Protein AF-K7EJ37-F1 (afdb_monomer_lite)

InterPro domains:
  IPR012588 Exosome-associated factor Rrp6, N-terminal [PF08066] (44-124)

Structure (mmCIF, N/CA/C/O backbone):
data_AF-K7EJ37-F1
#
_entry.id   AF-K7EJ37-F1
#
loop_
_atom_site.group_PDB
_atom_site.id
_atom_site.type_symbol
_atom_site.label_atom_id
_atom_site.label_alt_id
_atom_site.label_comp_id
_atom_site.label_asym_id
_atom_site.label_entity_id
_atom_site.label_seq_id
_atom_site.pdbx_PDB_ins_code
_atom_site.Cartn_x
_atom_site.Cartn_y
_atom_site.Cartn_z
_atom_site.occupancy
_atom_site.B_iso_or_equiv
_atom_site.auth_seq_id
_atom_site.auth_comp_id
_atom_site.auth_asym_id
_atom_site.auth_atom_id
_atom_site.pdbx_PDB_model_num
ATOM 1 N N . MET A 1 1 ? 1.033 68.464 -33.201 1.00 43.38 1 MET A N 1
ATOM 2 C CA . MET A 1 1 ? 1.381 67.189 -33.861 1.00 43.38 1 MET A CA 1
ATOM 3 C C . MET A 1 1 ? 2.322 66.406 -32.961 1.00 43.38 1 MET A C 1
ATOM 5 O O . MET A 1 1 ? 3.454 66.831 -32.800 1.00 43.38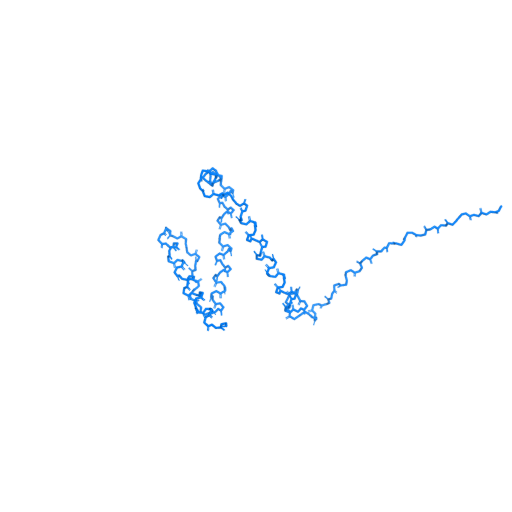 1 MET A O 1
ATOM 9 N N . ALA A 1 2 ? 1.818 65.327 -32.361 1.00 47.19 2 ALA A N 1
ATOM 10 C CA . ALA A 1 2 ? 2.539 64.138 -31.890 1.00 47.19 2 ALA A CA 1
ATOM 11 C C . ALA A 1 2 ? 1.471 63.155 -31.365 1.00 47.19 2 ALA A C 1
ATOM 13 O O . ALA A 1 2 ? 0.778 63.513 -30.412 1.00 47.19 2 ALA A O 1
ATOM 14 N N . PRO A 1 3 ? 1.252 61.977 -31.975 1.00 55.69 3 PRO A N 1
ATOM 15 C CA . PRO A 1 3 ? 0.433 60.942 -31.357 1.00 55.69 3 PRO A CA 1
ATOM 16 C C . PRO A 1 3 ? 1.293 60.012 -30.471 1.00 55.69 3 PRO A C 1
ATOM 18 O O . PRO A 1 3 ? 2.466 59.785 -30.779 1.00 55.69 3 PRO A O 1
ATOM 21 N N . PRO A 1 4 ? 0.739 59.483 -29.364 1.00 45.38 4 PRO A N 1
ATOM 22 C CA . PRO A 1 4 ? 1.455 58.626 -28.425 1.00 45.38 4 PRO A CA 1
ATOM 23 C C . PRO A 1 4 ? 1.523 57.160 -28.888 1.00 45.38 4 PRO A C 1
ATOM 25 O O . PRO A 1 4 ? 0.636 56.648 -29.564 1.00 45.38 4 PRO A O 1
ATOM 28 N N . SER A 1 5 ? 2.606 56.499 -28.478 1.00 47.47 5 SER A N 1
ATOM 29 C CA . SER A 1 5 ? 2.955 55.096 -28.724 1.00 47.47 5 SER A CA 1
ATOM 30 C C . SER A 1 5 ? 1.924 54.113 -28.147 1.00 47.47 5 SER A C 1
ATOM 32 O O . SER A 1 5 ? 1.683 54.093 -26.940 1.00 47.47 5 SER A O 1
ATOM 34 N N . THR A 1 6 ? 1.358 53.254 -28.998 1.00 42.81 6 THR A N 1
ATOM 35 C CA . THR A 1 6 ? 0.583 52.078 -28.581 1.00 42.81 6 THR A CA 1
ATOM 36 C C . THR A 1 6 ? 1.550 50.925 -28.308 1.00 42.81 6 THR A C 1
ATOM 38 O O . THR A 1 6 ? 2.148 50.372 -29.227 1.00 42.81 6 THR A O 1
ATOM 41 N N . ARG A 1 7 ? 1.739 50.580 -27.030 1.00 45.00 7 ARG A N 1
ATOM 42 C CA . ARG A 1 7 ? 2.424 49.350 -26.607 1.00 45.00 7 ARG A CA 1
ATOM 43 C C . ARG A 1 7 ? 1.462 48.173 -26.765 1.00 45.00 7 ARG A C 1
ATOM 45 O O . ARG A 1 7 ? 0.446 48.129 -26.078 1.00 45.00 7 ARG A O 1
ATOM 52 N N . GLU A 1 8 ? 1.793 47.219 -27.627 1.00 39.12 8 GLU A N 1
ATOM 53 C CA . GLU A 1 8 ? 1.122 45.917 -27.652 1.00 39.12 8 GLU A CA 1
ATOM 54 C C . GLU A 1 8 ? 1.517 45.083 -26.417 1.00 39.12 8 GLU A C 1
ATOM 56 O O . GLU A 1 8 ? 2.701 45.033 -26.059 1.00 39.12 8 GLU A O 1
ATOM 61 N N . PRO A 1 9 ? 0.571 44.402 -25.748 1.00 39.50 9 PRO A N 1
ATOM 62 C CA . PRO A 1 9 ? 0.896 43.443 -24.708 1.00 39.50 9 PRO A CA 1
ATOM 63 C C . PRO A 1 9 ? 1.363 42.133 -25.351 1.00 39.50 9 PRO A C 1
ATOM 65 O O . PRO A 1 9 ? 0.596 41.403 -25.977 1.00 39.50 9 PRO A O 1
ATOM 68 N N . ARG A 1 10 ? 2.647 41.820 -25.160 1.00 38.06 10 ARG A N 1
ATOM 69 C CA . ARG A 1 10 ? 3.246 40.520 -25.473 1.00 38.06 10 ARG A CA 1
ATOM 70 C C . ARG A 1 10 ? 2.607 39.454 -24.579 1.00 38.06 10 ARG A C 1
ATOM 72 O O . ARG A 1 10 ? 3.063 39.220 -23.462 1.00 38.06 10 ARG A O 1
ATOM 79 N N . VAL A 1 11 ? 1.542 38.819 -25.063 1.00 39.59 11 VAL A N 1
ATOM 80 C CA . VAL A 1 11 ? 0.997 37.595 -24.469 1.00 39.59 11 VAL A CA 1
ATOM 81 C C . VAL A 1 11 ? 2.048 36.508 -24.673 1.00 39.59 11 VAL A C 1
ATOM 83 O O . VAL A 1 11 ? 2.203 35.961 -25.763 1.00 39.59 11 VAL A O 1
ATOM 86 N N . LEU A 1 12 ? 2.828 36.237 -23.628 1.00 39.91 12 LEU A N 1
ATOM 87 C CA . LEU A 1 12 ? 3.676 35.055 -23.540 1.00 39.91 12 LEU A CA 1
ATOM 88 C C . LEU A 1 12 ? 2.750 33.840 -23.434 1.00 39.91 12 LEU A C 1
ATOM 90 O O . LEU A 1 12 ? 2.402 33.390 -22.346 1.00 39.91 12 LEU A O 1
ATOM 94 N N . SER A 1 13 ? 2.307 33.348 -24.589 1.00 39.94 13 SER A N 1
ATOM 95 C CA . SER A 1 13 ? 1.708 32.028 -24.711 1.00 39.94 13 SER A CA 1
ATOM 96 C C . SER A 1 13 ? 2.827 31.015 -24.484 1.00 39.94 13 SER A C 1
ATOM 98 O O . SER A 1 13 ? 3.669 30.789 -25.352 1.00 39.94 13 SER A O 1
ATOM 100 N N . ALA A 1 14 ? 2.895 30.479 -23.267 1.00 41.44 14 ALA A N 1
ATOM 101 C CA . ALA A 1 14 ? 3.709 29.316 -22.967 1.00 41.44 14 ALA A CA 1
ATOM 102 C C . ALA A 1 14 ? 3.116 28.134 -23.743 1.00 41.44 14 ALA A C 1
ATOM 104 O O . ALA A 1 14 ? 2.160 27.494 -23.307 1.00 41.44 14 ALA A O 1
ATOM 105 N N . THR A 1 15 ? 3.656 27.879 -24.930 1.00 39.81 15 THR A N 1
ATOM 106 C CA . THR A 1 15 ? 3.385 26.673 -25.705 1.00 39.81 15 THR A CA 1
ATOM 107 C C . THR A 1 15 ? 3.934 25.478 -24.935 1.00 39.81 15 THR A C 1
ATOM 109 O O . THR A 1 15 ? 5.102 25.119 -25.080 1.00 39.81 15 THR A O 1
ATOM 112 N N . SER A 1 16 ? 3.097 24.862 -24.099 1.00 47.09 16 SER A N 1
ATOM 113 C CA . SER A 1 16 ? 3.302 23.475 -23.687 1.00 47.09 16 SER A CA 1
ATOM 114 C C . SER A 1 16 ? 3.065 22.614 -24.923 1.00 47.09 16 SER A C 1
ATOM 116 O O . SER A 1 16 ? 1.930 22.287 -25.268 1.00 47.09 16 SER A O 1
ATOM 118 N N . ALA A 1 17 ? 4.138 22.353 -25.666 1.00 44.91 17 ALA A N 1
ATOM 119 C CA . ALA A 1 17 ? 4.119 21.422 -26.776 1.00 44.91 17 ALA A CA 1
ATOM 120 C C . ALA A 1 17 ? 3.883 20.017 -26.209 1.00 44.91 17 ALA A C 1
ATOM 122 O O . ALA A 1 17 ? 4.788 19.387 -25.665 1.00 44.91 17 ALA A O 1
ATOM 123 N N . THR A 1 18 ? 2.648 19.537 -26.317 1.00 49.94 18 THR A N 1
ATOM 124 C CA . THR A 1 18 ? 2.315 18.121 -26.176 1.00 49.94 18 THR A CA 1
ATOM 125 C C . THR A 1 18 ? 3.076 17.351 -27.252 1.00 49.94 18 THR A C 1
ATOM 127 O O . THR A 1 18 ? 2.703 17.392 -28.427 1.00 49.94 18 THR A O 1
ATOM 130 N N . LYS A 1 19 ? 4.177 16.697 -26.867 1.00 54.53 19 LYS A N 1
ATOM 131 C CA . LYS A 1 19 ? 4.856 15.709 -27.710 1.00 54.53 19 LYS A CA 1
ATOM 132 C C . LYS A 1 19 ? 3.858 14.605 -28.083 1.00 54.53 19 LYS A C 1
ATOM 134 O O . LYS A 1 19 ? 3.067 14.182 -27.245 1.00 54.53 19 LYS A O 1
ATOM 139 N N . SER A 1 20 ? 3.864 14.189 -29.346 1.00 58.56 20 SER A N 1
ATOM 140 C CA . SER A 1 20 ? 2.972 13.158 -29.885 1.00 58.56 20 SER A CA 1
ATOM 141 C C . SER A 1 20 ? 3.211 11.792 -29.232 1.00 58.56 20 SER A C 1
ATOM 143 O O . SER A 1 20 ? 4.366 11.430 -29.012 1.00 58.56 20 SER A O 1
ATOM 145 N N . ASP A 1 21 ? 2.144 11.006 -29.030 1.00 57.62 21 ASP A N 1
ATOM 146 C CA . ASP A 1 21 ? 2.157 9.652 -28.432 1.00 57.62 21 ASP A CA 1
ATOM 147 C C . ASP A 1 21 ? 3.233 8.702 -28.993 1.00 57.62 21 ASP A C 1
ATOM 149 O O . ASP A 1 21 ? 3.694 7.811 -28.285 1.00 57.62 21 ASP A O 1
ATOM 153 N N . GLY A 1 22 ? 3.677 8.902 -30.239 1.00 60.97 22 GLY A N 1
ATOM 154 C CA . GLY A 1 22 ? 4.696 8.075 -30.895 1.00 60.97 22 GLY A CA 1
ATOM 155 C C . GLY A 1 22 ? 6.143 8.249 -30.402 1.00 60.97 22 GLY A C 1
ATOM 156 O O . GLY A 1 22 ? 6.996 7.473 -30.817 1.00 60.97 22 GLY A O 1
ATOM 157 N N . GLU A 1 23 ? 6.441 9.237 -29.548 1.00 63.94 23 GLU A N 1
ATOM 158 C CA . GLU A 1 23 ? 7.788 9.453 -28.969 1.00 63.94 23 GLU A CA 1
ATOM 159 C C . GLU A 1 23 ? 7.891 8.945 -27.517 1.00 63.94 23 GLU A C 1
ATOM 161 O O . GLU A 1 23 ? 8.952 9.016 -26.902 1.00 63.94 23 GLU A O 1
ATOM 166 N N . MET A 1 24 ? 6.793 8.449 -26.941 1.00 71.75 24 MET A N 1
ATOM 167 C CA . MET A 1 24 ? 6.759 8.018 -25.545 1.00 71.75 24 MET A CA 1
ATOM 168 C C . MET A 1 24 ? 7.169 6.549 -25.405 1.00 71.75 24 MET A C 1
ATOM 170 O O . MET A 1 24 ? 6.506 5.653 -25.922 1.00 71.75 24 MET A O 1
ATOM 174 N N . VAL A 1 25 ? 8.260 6.297 -24.673 1.00 78.50 25 VAL A N 1
ATOM 175 C CA . VAL A 1 25 ? 8.770 4.940 -24.384 1.00 78.50 25 VAL A CA 1
ATOM 176 C C . VAL A 1 25 ? 7.836 4.172 -23.438 1.00 78.50 25 VAL A C 1
ATOM 178 O O . VAL A 1 25 ? 7.770 2.944 -23.470 1.00 78.50 25 VAL A O 1
ATOM 181 N N . LEU A 1 26 ? 7.095 4.896 -22.600 1.00 82.12 26 LEU A N 1
ATOM 182 C CA . LEU A 1 26 ? 6.114 4.377 -21.652 1.00 82.12 26 LEU A CA 1
ATOM 183 C C . LEU A 1 26 ? 4.820 5.195 -21.798 1.00 82.12 26 LEU A C 1
ATOM 185 O O . LEU A 1 26 ? 4.902 6.396 -22.049 1.00 82.12 26 LEU A O 1
ATOM 189 N N . PRO A 1 27 ? 3.619 4.618 -21.618 1.00 86.69 27 PRO A N 1
ATOM 190 C CA . PRO A 1 27 ? 2.373 5.374 -21.751 1.00 86.69 27 PRO A CA 1
ATOM 191 C C . PRO A 1 27 ? 2.356 6.626 -20.858 1.00 86.69 27 PRO A C 1
ATOM 193 O O . PRO A 1 27 ? 2.397 6.516 -19.633 1.00 86.69 27 PRO A O 1
ATOM 196 N N . GLY A 1 28 ? 2.304 7.814 -21.467 1.00 88.25 28 GLY A N 1
ATOM 197 C CA . GLY A 1 28 ? 2.309 9.098 -20.756 1.00 88.25 28 GLY A CA 1
ATOM 198 C C . GLY A 1 28 ? 3.685 9.601 -20.294 1.00 88.25 28 GLY A C 1
ATOM 199 O O . GLY A 1 28 ? 3.742 10.655 -19.660 1.00 88.25 28 GLY A O 1
ATOM 200 N N . PHE A 1 29 ? 4.780 8.897 -20.604 1.00 91.31 29 PHE A N 1
ATOM 201 C CA . PHE A 1 29 ? 6.135 9.273 -20.196 1.00 91.31 29 PHE A CA 1
ATOM 202 C C . PHE A 1 29 ? 7.126 9.216 -21.372 1.00 91.31 29 PHE A C 1
ATOM 204 O O . PHE A 1 29 ? 7.226 8.187 -22.047 1.00 91.31 29 PHE A O 1
ATOM 211 N N . PRO A 1 30 ? 7.900 10.291 -21.614 1.00 89.69 30 PRO A N 1
ATOM 212 C CA . PRO A 1 30 ? 8.883 10.325 -22.698 1.00 89.69 30 PRO A CA 1
ATOM 213 C C . PRO A 1 30 ? 10.010 9.300 -22.517 1.00 89.69 30 PRO A C 1
ATOM 215 O O . PRO A 1 30 ? 10.489 8.743 -23.498 1.00 89.69 30 PRO A O 1
ATOM 218 N N . ASP A 1 31 ? 10.414 9.020 -21.278 1.00 90.62 31 ASP A N 1
ATOM 219 C CA . ASP A 1 31 ? 11.530 8.127 -20.956 1.00 90.62 31 ASP A CA 1
ATOM 220 C C . ASP A 1 31 ? 11.381 7.496 -19.558 1.00 90.62 31 ASP A C 1
ATOM 222 O O . ASP A 1 31 ? 10.533 7.897 -18.753 1.00 90.62 31 ASP A O 1
ATOM 226 N N . ALA A 1 32 ? 12.220 6.501 -19.257 1.00 91.62 32 ALA A N 1
ATOM 227 C CA . ALA A 1 32 ? 12.198 5.800 -17.975 1.00 91.62 32 ALA A CA 1
ATOM 228 C C . ALA A 1 32 ? 12.509 6.718 -16.777 1.00 91.62 32 ALA A C 1
ATOM 230 O O . ALA A 1 32 ? 11.875 6.573 -15.733 1.00 91.62 32 ALA A O 1
ATOM 231 N N . ASP A 1 33 ? 13.414 7.694 -16.914 1.00 93.56 33 ASP A N 1
ATOM 232 C CA . ASP A 1 33 ? 13.772 8.607 -15.818 1.00 93.56 33 ASP A CA 1
ATOM 233 C C . ASP A 1 33 ? 12.589 9.498 -15.424 1.00 93.56 33 ASP A C 1
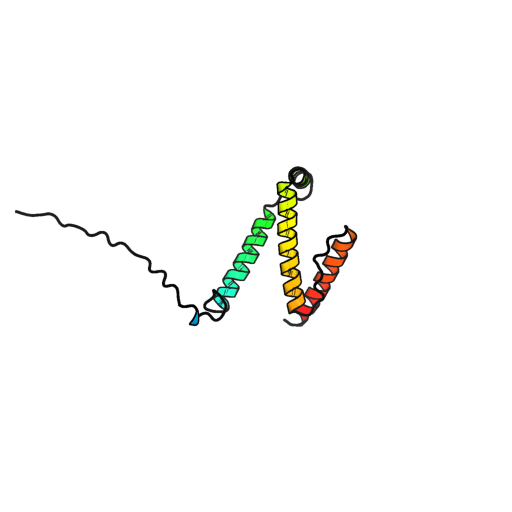ATOM 235 O O . ASP A 1 33 ? 12.354 9.758 -14.239 1.00 93.56 33 ASP A O 1
ATOM 239 N N . SER A 1 34 ? 11.823 9.964 -16.411 1.00 94.25 34 SER A N 1
ATOM 240 C CA . SER A 1 34 ? 10.612 10.755 -16.198 1.00 94.25 34 SER A CA 1
ATOM 241 C C . SER A 1 34 ? 9.538 9.955 -15.453 1.00 94.25 34 SER A C 1
ATOM 243 O O . SER A 1 34 ? 8.932 10.473 -14.510 1.00 94.25 34 SER A O 1
ATOM 245 N N . PHE A 1 35 ? 9.376 8.673 -15.795 1.00 94.00 35 PHE A N 1
ATOM 246 C CA . PHE A 1 35 ? 8.487 7.756 -15.088 1.00 94.00 35 PHE A CA 1
ATOM 247 C C . PHE A 1 35 ? 8.958 7.503 -13.654 1.00 94.00 35 PHE A C 1
ATOM 249 O O . PHE A 1 35 ? 8.162 7.630 -12.725 1.00 94.00 35 PHE A O 1
ATOM 256 N N . VAL A 1 36 ? 10.245 7.207 -13.442 1.00 94.44 36 VAL A N 1
ATOM 257 C CA . VAL A 1 36 ? 10.800 6.928 -12.106 1.00 94.44 36 VAL A CA 1
ATOM 258 C C . VAL A 1 36 ? 10.635 8.131 -11.179 1.00 94.44 36 VAL A C 1
ATOM 260 O O . VAL A 1 36 ? 10.173 7.970 -10.050 1.00 94.44 36 VAL A O 1
ATOM 263 N N . LYS A 1 37 ? 10.934 9.349 -11.652 1.00 95.69 37 LYS A N 1
ATOM 264 C CA . LYS A 1 37 ? 10.734 10.584 -10.872 1.00 95.69 37 LYS A CA 1
ATOM 265 C C . LYS A 1 37 ? 9.273 10.773 -10.475 1.00 95.69 37 LYS A C 1
ATOM 267 O O . LYS A 1 37 ? 8.989 11.096 -9.322 1.00 95.69 37 LYS A O 1
ATOM 272 N N . PHE A 1 38 ? 8.351 10.555 -11.411 1.00 95.62 38 PHE A N 1
ATOM 273 C CA . PHE A 1 38 ? 6.921 10.655 -11.144 1.00 95.62 38 PHE A CA 1
ATOM 274 C C . PHE A 1 38 ? 6.438 9.586 -10.156 1.00 95.62 38 PHE A C 1
ATOM 276 O O . PHE A 1 38 ? 5.747 9.910 -9.187 1.00 95.62 38 PHE A O 1
ATOM 283 N N . ALA A 1 39 ? 6.804 8.323 -10.376 1.00 94.19 39 ALA A N 1
ATOM 284 C CA . ALA A 1 39 ? 6.385 7.199 -9.548 1.00 94.19 39 ALA A CA 1
ATOM 285 C C . ALA A 1 39 ? 6.921 7.339 -8.118 1.00 94.19 39 ALA A C 1
ATOM 287 O O . ALA A 1 39 ? 6.144 7.268 -7.165 1.00 94.19 39 ALA A O 1
ATOM 288 N N . LEU A 1 40 ? 8.216 7.637 -7.962 1.00 95.62 40 LEU A N 1
ATOM 289 C CA . LEU A 1 40 ? 8.830 7.880 -6.658 1.00 95.62 40 LEU A CA 1
ATOM 290 C C . LEU A 1 40 ? 8.188 9.084 -5.957 1.00 95.62 40 LEU A C 1
ATOM 292 O O . LEU A 1 40 ? 7.821 8.987 -4.788 1.00 95.62 40 LEU A O 1
ATOM 296 N N . GLY A 1 41 ? 7.990 10.197 -6.672 1.00 97.44 41 GLY A N 1
ATOM 297 C CA . GLY A 1 41 ? 7.313 11.376 -6.129 1.00 97.44 41 GLY A CA 1
ATOM 298 C C . GLY A 1 41 ? 5.889 11.073 -5.655 1.00 97.44 41 GLY A C 1
ATOM 299 O O . GLY A 1 41 ? 5.479 11.539 -4.593 1.00 97.44 41 GLY A O 1
ATOM 300 N N . SER A 1 42 ? 5.159 10.238 -6.397 1.00 96.44 42 SER A N 1
ATOM 301 C CA . SER A 1 42 ? 3.804 9.807 -6.041 1.00 96.44 42 SER A CA 1
ATOM 302 C C . SER A 1 42 ? 3.790 8.944 -4.779 1.00 96.44 42 SER A C 1
ATOM 304 O O . SER A 1 42 ? 2.985 9.192 -3.884 1.00 96.44 42 SER A O 1
ATOM 306 N N . VAL A 1 43 ? 4.703 7.971 -4.668 1.00 95.25 43 VAL A N 1
ATOM 307 C CA . VAL A 1 43 ? 4.831 7.124 -3.469 1.00 95.25 43 VAL A CA 1
ATOM 308 C C . VAL A 1 43 ? 5.188 7.971 -2.249 1.00 95.25 43 VAL A C 1
ATOM 310 O O . VAL A 1 43 ? 4.526 7.863 -1.223 1.00 95.25 43 VAL A O 1
ATOM 313 N N . VAL A 1 44 ? 6.157 8.885 -2.369 1.00 97.12 44 VAL A N 1
ATOM 314 C CA . VAL A 1 44 ? 6.538 9.802 -1.281 1.00 97.12 44 VAL A CA 1
ATOM 315 C C . VAL A 1 44 ? 5.365 10.690 -0.856 1.00 97.12 44 VAL A C 1
ATOM 317 O O . VAL A 1 44 ? 5.133 10.872 0.341 1.00 97.12 44 VAL A O 1
ATOM 320 N N . ALA A 1 45 ? 4.602 11.230 -1.810 1.00 97.00 45 ALA A N 1
ATOM 321 C CA . ALA A 1 45 ? 3.433 12.052 -1.514 1.00 97.00 45 ALA A CA 1
ATOM 322 C C . ALA A 1 45 ? 2.350 11.264 -0.760 1.00 97.00 45 ALA A C 1
ATOM 324 O O . ALA A 1 45 ? 1.809 11.768 0.225 1.00 97.00 45 ALA A O 1
ATOM 325 N N . VAL A 1 46 ? 2.073 10.022 -1.176 1.00 95.06 46 VAL A N 1
ATOM 326 C CA . VAL A 1 46 ? 1.124 9.131 -0.491 1.00 95.06 46 VAL A CA 1
ATOM 327 C C . VAL A 1 46 ? 1.608 8.791 0.918 1.00 95.06 46 VAL A C 1
ATOM 329 O O . VAL A 1 46 ? 0.831 8.932 1.858 1.00 95.06 46 VAL A O 1
ATOM 332 N N . THR A 1 47 ? 2.884 8.441 1.095 1.00 95.19 47 THR A N 1
ATOM 333 C CA . THR A 1 47 ? 3.477 8.161 2.416 1.00 95.19 47 THR A CA 1
ATOM 334 C C . THR A 1 47 ? 3.403 9.373 3.346 1.00 95.19 47 THR A C 1
ATOM 336 O O . THR A 1 47 ? 3.121 9.250 4.538 1.00 95.19 47 THR A O 1
ATOM 339 N N . LYS A 1 48 ? 3.615 10.581 2.813 1.00 96.69 48 LYS A N 1
ATOM 340 C CA . LYS A 1 48 ? 3.456 11.811 3.594 1.00 96.69 48 LYS A CA 1
ATOM 341 C C . LYS A 1 48 ? 1.996 12.036 3.989 1.00 96.69 48 LYS A C 1
ATOM 343 O O . LYS A 1 48 ? 1.726 12.387 5.133 1.00 96.69 48 LYS A O 1
ATOM 348 N N . ALA A 1 49 ? 1.062 11.830 3.061 1.00 95.06 49 ALA A N 1
ATOM 349 C CA . ALA A 1 49 ? -0.365 11.986 3.322 1.00 95.06 49 ALA A CA 1
ATOM 350 C C . ALA A 1 49 ? -0.888 10.957 4.338 1.00 95.06 49 ALA A C 1
ATOM 352 O O . ALA A 1 49 ? -1.711 11.313 5.177 1.00 95.06 49 ALA A O 1
ATOM 353 N N . SER A 1 50 ? -0.380 9.717 4.328 1.00 92.44 50 SER A N 1
ATOM 354 C CA . SER A 1 50 ? -0.772 8.698 5.312 1.00 92.44 50 SER A CA 1
ATOM 355 C C . SER A 1 50 ? -0.368 9.063 6.739 1.00 92.44 50 SER A C 1
ATOM 357 O O . SER A 1 50 ? -1.074 8.702 7.672 1.00 92.44 50 SER A O 1
ATOM 359 N N . GLY A 1 51 ? 0.715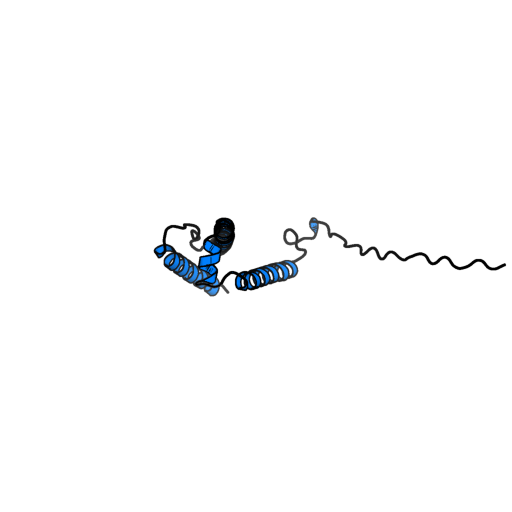 9.829 6.920 1.00 92.00 51 GLY A N 1
ATOM 360 C CA . GLY A 1 51 ? 1.102 10.364 8.230 1.00 92.00 51 GLY A CA 1
ATOM 361 C C . GLY A 1 51 ? 0.135 11.416 8.792 1.00 92.00 51 GLY A C 1
ATOM 362 O O . GLY A 1 51 ? 0.191 11.709 9.981 1.00 92.00 51 GLY A O 1
ATOM 363 N N . GLY A 1 52 ? -0.746 11.977 7.957 1.00 92.00 52 GLY A N 1
ATOM 364 C CA . GLY A 1 52 ? -1.801 12.908 8.368 1.00 92.00 52 GLY A CA 1
ATOM 365 C C . GLY A 1 52 ? -3.138 12.242 8.705 1.00 92.00 52 GLY A C 1
ATOM 366 O O . GLY A 1 52 ? -4.109 12.952 8.953 1.00 92.00 52 GLY A O 1
ATOM 367 N N . LEU A 1 53 ? -3.221 10.907 8.665 1.00 92.94 53 LEU A N 1
ATOM 368 C CA . LEU A 1 53 ? -4.411 10.181 9.108 1.00 92.94 53 LEU A CA 1
ATOM 369 C C . LEU A 1 53 ? -4.509 10.180 10.645 1.00 92.94 53 LEU A C 1
ATOM 371 O O . LEU A 1 53 ? -3.472 10.266 11.309 1.00 92.94 53 LEU A O 1
ATOM 375 N N . PRO A 1 54 ? -5.730 10.044 11.203 1.00 94.38 54 PRO A N 1
ATOM 376 C CA . PRO A 1 54 ? -5.937 9.882 12.639 1.00 94.38 54 PRO A CA 1
ATOM 377 C C . PRO A 1 54 ? -5.026 8.807 13.227 1.00 94.38 54 PRO A C 1
ATOM 379 O O . PRO A 1 54 ? -4.984 7.680 12.720 1.00 94.38 54 PRO A O 1
ATOM 382 N N . GLN A 1 55 ? -4.297 9.163 14.283 1.00 92.06 55 GLN A N 1
ATOM 383 C CA . GLN A 1 55 ? -3.365 8.244 14.927 1.00 92.06 55 GLN A CA 1
ATOM 384 C C . GLN A 1 55 ? -4.122 7.187 15.730 1.00 92.06 55 GLN A C 1
ATOM 386 O O . GLN A 1 55 ? -5.224 7.425 16.226 1.00 92.06 55 GLN A O 1
ATOM 391 N N . PHE A 1 56 ? -3.515 6.008 15.868 1.00 88.75 56 PHE A N 1
ATOM 392 C CA . PHE A 1 56 ? -4.092 4.916 16.646 1.00 88.75 56 PHE A CA 1
ATOM 393 C C . PHE A 1 56 ? -4.403 5.359 18.088 1.00 88.75 56 PHE A C 1
ATOM 395 O O . PHE A 1 56 ? -3.604 6.055 18.714 1.00 88.75 56 PHE A O 1
ATOM 402 N N . GLY A 1 57 ? -5.550 4.925 18.615 1.00 91.44 57 GLY A N 1
ATOM 403 C CA . GLY A 1 57 ? -6.071 5.319 19.926 1.00 91.44 57 GLY A CA 1
ATOM 404 C C . GLY A 1 57 ? -7.358 6.132 19.806 1.00 91.44 57 GLY A C 1
ATOM 405 O O . GLY A 1 57 ? -8.109 5.973 18.842 1.00 91.44 57 GLY A O 1
ATOM 406 N N . ASP A 1 58 ? -7.592 7.018 20.774 1.00 92.62 58 ASP A N 1
ATOM 407 C CA . ASP A 1 58 ? -8.862 7.741 20.930 1.00 92.62 58 ASP A CA 1
ATOM 408 C C . ASP A 1 58 ? -9.248 8.571 19.697 1.00 92.62 58 ASP A C 1
ATOM 410 O O . ASP A 1 58 ? -10.424 8.661 19.347 1.00 92.62 58 ASP A O 1
ATOM 414 N N . GLU A 1 59 ? -8.263 9.160 19.010 1.00 93.06 59 GLU A N 1
ATOM 415 C CA . GLU A 1 59 ? -8.505 9.936 17.793 1.00 93.06 59 GLU A CA 1
ATOM 416 C C . GLU A 1 59 ? -9.057 9.033 16.682 1.00 93.06 59 GLU A C 1
ATOM 418 O O . GLU A 1 59 ? -10.138 9.288 16.148 1.00 93.06 59 GLU A O 1
ATOM 423 N N . TYR A 1 60 ? -8.367 7.937 16.365 1.00 93.44 60 TYR A N 1
ATOM 424 C CA . TYR A 1 60 ? -8.843 6.968 15.382 1.00 93.44 60 TYR A CA 1
ATOM 425 C C . TYR A 1 60 ? -10.198 6.356 15.766 1.00 93.44 60 TYR A C 1
ATOM 427 O O . TYR A 1 60 ? -11.071 6.227 14.905 1.00 93.44 60 TYR A O 1
ATOM 435 N N . ASP A 1 61 ? -10.413 6.027 17.043 1.00 94.19 61 ASP A N 1
ATOM 436 C CA . ASP A 1 61 ? -11.687 5.495 17.536 1.00 94.19 61 ASP A CA 1
ATOM 437 C C . ASP A 1 61 ? -12.842 6.491 17.377 1.00 94.19 61 ASP A C 1
ATOM 439 O O . ASP A 1 61 ? -13.957 6.112 17.006 1.00 94.19 61 ASP A O 1
ATOM 443 N N . PHE A 1 62 ? -12.574 7.780 17.578 1.00 95.38 62 PHE A N 1
ATOM 444 C CA . PHE A 1 62 ? -13.540 8.832 17.296 1.00 95.38 62 PHE A CA 1
ATOM 445 C C . PHE A 1 62 ? -13.866 8.904 15.799 1.00 95.38 62 PHE A C 1
ATOM 447 O O . PHE A 1 62 ? -15.039 8.854 15.423 1.00 95.38 62 PHE A O 1
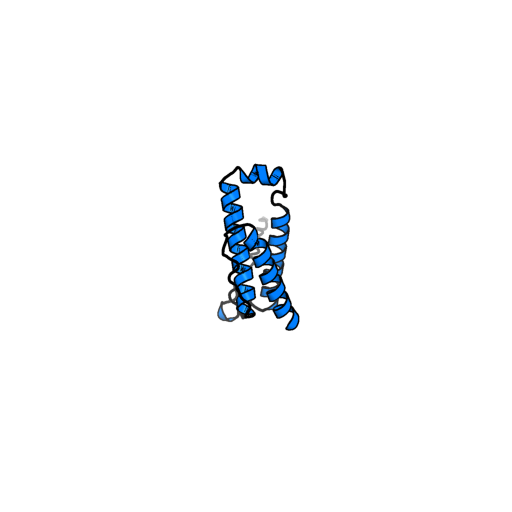ATOM 454 N N . TYR A 1 63 ? -12.859 8.960 14.921 1.00 95.12 63 TYR A N 1
ATOM 455 C CA . TYR A 1 63 ? -13.090 9.057 13.475 1.00 95.12 63 TYR A CA 1
ATOM 456 C C . TYR A 1 63 ? -13.755 7.807 12.894 1.00 95.12 63 TYR A C 1
ATOM 458 O O . TYR A 1 63 ? -14.628 7.920 12.030 1.00 95.12 63 TYR A O 1
ATOM 466 N N . ARG A 1 64 ? -13.426 6.610 13.391 1.00 94.06 64 ARG A N 1
ATOM 467 C CA . ARG A 1 64 ? -14.075 5.373 12.939 1.00 94.06 64 ARG A CA 1
ATOM 468 C C . ARG A 1 64 ? -15.536 5.282 13.358 1.00 94.06 64 ARG A C 1
ATOM 470 O O . ARG A 1 64 ? -16.225 4.423 12.831 1.00 94.06 64 ARG A O 1
ATOM 477 N N . SER A 1 65 ? -16.042 6.134 14.251 1.00 95.62 65 SER A N 1
ATOM 478 C CA . SER A 1 65 ? -17.487 6.198 14.515 1.00 95.62 65 SER A CA 1
ATOM 479 C C . SER A 1 65 ? -18.287 6.718 13.307 1.00 95.62 65 SER A C 1
ATOM 481 O O . SER A 1 65 ? -19.489 6.468 13.210 1.00 95.62 65 SER A O 1
ATOM 483 N N . PHE A 1 66 ? -17.625 7.381 12.348 1.00 97.00 66 PHE A N 1
ATOM 484 C CA . PHE A 1 66 ? -18.245 7.910 11.137 1.00 97.00 66 PHE A CA 1
ATOM 485 C C . PHE A 1 66 ? -18.140 6.917 9.963 1.00 97.00 66 PHE A C 1
ATOM 487 O O . PHE A 1 66 ? -17.028 6.593 9.531 1.00 97.00 66 PHE A O 1
ATOM 494 N N . PRO A 1 67 ? -19.266 6.507 9.344 1.00 96.12 67 PRO A N 1
ATOM 495 C CA . PRO A 1 67 ? -19.258 5.563 8.220 1.00 96.12 67 PRO A CA 1
ATOM 496 C C . PRO A 1 67 ? -18.435 6.029 7.012 1.00 96.12 67 PRO A C 1
ATOM 498 O O . PRO A 1 67 ? -17.817 5.221 6.326 1.00 96.12 67 PRO A O 1
ATOM 501 N N . GLY A 1 68 ? -18.389 7.341 6.752 1.00 96.62 68 GLY A N 1
ATOM 502 C CA . GLY A 1 68 ? -17.602 7.894 5.646 1.00 96.62 68 GLY A CA 1
ATOM 503 C C . GLY A 1 68 ? -16.097 7.690 5.826 1.00 96.62 68 GLY A C 1
ATOM 504 O O . GLY A 1 68 ? -15.399 7.376 4.865 1.00 96.62 68 GLY A O 1
ATOM 505 N N . PHE A 1 69 ? -15.604 7.813 7.061 1.00 95.19 69 PHE A N 1
ATOM 506 C CA . PHE A 1 69 ? -14.199 7.566 7.368 1.00 95.19 69 PHE A CA 1
ATOM 507 C C . PHE A 1 69 ? -13.869 6.072 7.311 1.00 95.19 69 PHE A C 1
ATOM 509 O O . PHE A 1 69 ? -12.852 5.702 6.729 1.00 95.19 69 PHE A O 1
ATOM 516 N N . GLN A 1 70 ? -14.763 5.213 7.817 1.00 93.44 70 GLN A N 1
ATOM 517 C CA . GLN A 1 70 ? -14.632 3.761 7.663 1.00 93.44 70 GLN A CA 1
ATOM 518 C C . GLN A 1 70 ? -14.499 3.382 6.181 1.00 93.44 70 GLN A C 1
ATOM 520 O O . GLN A 1 70 ? -13.477 2.831 5.781 1.00 93.44 70 GLN A O 1
ATOM 525 N N . ALA A 1 71 ? -15.463 3.774 5.342 1.00 95.12 71 ALA A N 1
ATOM 526 C CA . ALA A 1 71 ? -15.456 3.467 3.912 1.00 95.12 71 ALA A CA 1
ATOM 527 C C . ALA A 1 71 ? -14.217 4.023 3.188 1.00 95.12 71 ALA A C 1
ATOM 529 O O . ALA A 1 71 ? -13.673 3.379 2.285 1.00 95.12 71 ALA A O 1
ATOM 530 N N . PHE A 1 72 ? -13.740 5.206 3.590 1.00 94.50 72 PHE A N 1
ATOM 531 C CA . PHE A 1 72 ? -12.493 5.771 3.081 1.00 94.50 72 PHE A CA 1
ATOM 532 C C . PHE A 1 72 ? -11.293 4.876 3.414 1.00 94.50 72 PHE A C 1
ATOM 534 O O . PHE A 1 72 ? -10.574 4.472 2.497 1.00 94.50 72 PHE A O 1
ATOM 541 N N . CYS A 1 73 ? -11.087 4.545 4.693 1.00 92.38 73 CYS A N 1
ATOM 542 C CA . CYS A 1 73 ? -9.987 3.687 5.133 1.00 92.38 73 CYS A CA 1
ATOM 543 C C . CYS A 1 73 ? -10.042 2.325 4.447 1.00 92.38 73 CYS A C 1
ATOM 545 O O . CYS A 1 73 ? -9.018 1.826 3.983 1.00 92.38 73 CYS A O 1
ATOM 547 N N . GLU A 1 74 ? -11.239 1.756 4.317 1.00 90.12 74 GLU A N 1
ATOM 548 C CA . GLU A 1 74 ? -11.428 0.489 3.634 1.00 90.12 74 GLU A CA 1
ATOM 549 C C . GLU A 1 74 ? -11.035 0.579 2.154 1.00 90.12 74 GLU A C 1
ATOM 551 O O . GLU A 1 74 ? -10.253 -0.240 1.676 1.00 90.12 74 GLU A O 1
ATOM 556 N N . THR A 1 75 ? -11.511 1.599 1.441 1.00 93.25 75 THR A N 1
ATOM 557 C CA . THR A 1 75 ? -11.223 1.775 0.012 1.00 93.25 75 THR A CA 1
ATOM 558 C C . THR A 1 75 ? -9.737 2.023 -0.240 1.00 93.25 75 THR A C 1
ATOM 560 O O . THR A 1 75 ? -9.157 1.443 -1.159 1.00 93.25 75 THR A O 1
ATOM 563 N N . GLN A 1 76 ? -9.094 2.888 0.553 1.00 92.81 76 GLN A N 1
ATOM 564 C CA . GLN A 1 76 ? -7.664 3.164 0.379 1.00 92.81 76 GLN A CA 1
ATOM 565 C C . GLN A 1 76 ? -6.804 1.962 0.777 1.00 92.81 76 GLN A C 1
ATOM 567 O O . GLN A 1 76 ? -5.845 1.653 0.068 1.00 92.81 76 GLN A O 1
ATOM 572 N N . GLY A 1 77 ? -7.178 1.251 1.844 1.00 89.62 77 GLY A N 1
ATOM 573 C CA . GLY A 1 77 ? -6.530 0.004 2.245 1.00 89.62 77 GLY A CA 1
ATOM 574 C C . GLY A 1 77 ? -6.572 -1.040 1.131 1.00 89.62 77 GLY A C 1
ATOM 575 O O . GLY A 1 77 ? -5.536 -1.583 0.758 1.00 89.62 77 GLY A O 1
ATOM 576 N N . ASP A 1 78 ? -7.733 -1.249 0.507 1.00 89.38 78 ASP A N 1
ATOM 577 C CA . ASP A 1 78 ? -7.875 -2.224 -0.582 1.00 89.38 78 ASP A CA 1
ATOM 578 C C . ASP A 1 78 ? -7.055 -1.862 -1.820 1.00 89.38 78 ASP A C 1
ATOM 580 O O . ASP A 1 78 ? -6.461 -2.738 -2.453 1.00 89.38 78 ASP A O 1
ATOM 584 N N . ARG A 1 79 ? -6.985 -0.571 -2.163 1.00 91.62 79 ARG A N 1
ATOM 585 C CA . ARG A 1 79 ? -6.144 -0.092 -3.269 1.00 91.62 79 ARG A CA 1
ATOM 586 C C . ARG A 1 79 ? -4.664 -0.327 -2.984 1.00 91.62 79 ARG A C 1
ATOM 588 O O . ARG A 1 79 ? -3.942 -0.754 -3.883 1.00 91.62 79 ARG A O 1
ATOM 595 N N . LEU A 1 80 ? -4.217 -0.089 -1.750 1.00 90.81 80 LEU A N 1
ATOM 596 C CA . LEU A 1 80 ? -2.830 -0.322 -1.347 1.00 90.81 80 LEU A CA 1
ATOM 597 C C . LEU A 1 80 ? -2.472 -1.814 -1.409 1.00 90.81 80 LEU A C 1
ATOM 599 O O . LEU A 1 80 ? -1.479 -2.179 -2.039 1.00 90.81 80 LEU A O 1
ATOM 603 N N . LEU A 1 81 ? -3.324 -2.674 -0.846 1.00 88.56 81 LEU A N 1
ATOM 604 C CA . LEU A 1 81 ? -3.160 -4.130 -0.896 1.00 88.56 81 LEU A CA 1
ATOM 605 C C . LEU A 1 81 ? -3.161 -4.653 -2.341 1.00 88.56 81 LEU A C 1
ATOM 607 O O . LEU A 1 81 ? -2.377 -5.538 -2.690 1.00 88.56 81 LEU A O 1
ATOM 611 N N . GLN A 1 82 ? -3.983 -4.076 -3.222 1.00 88.75 82 GLN A N 1
ATOM 612 C CA . GLN A 1 82 ? -3.978 -4.407 -4.647 1.00 88.75 82 GLN A CA 1
ATOM 613 C C . GLN A 1 82 ? -2.661 -4.012 -5.333 1.00 88.75 82 GLN A C 1
ATOM 615 O O . GLN A 1 82 ? -2.154 -4.778 -6.155 1.00 88.75 82 GLN A O 1
ATOM 620 N N . CYS A 1 83 ? -2.104 -2.840 -5.015 1.00 90.75 83 CYS A N 1
ATOM 621 C CA . CYS A 1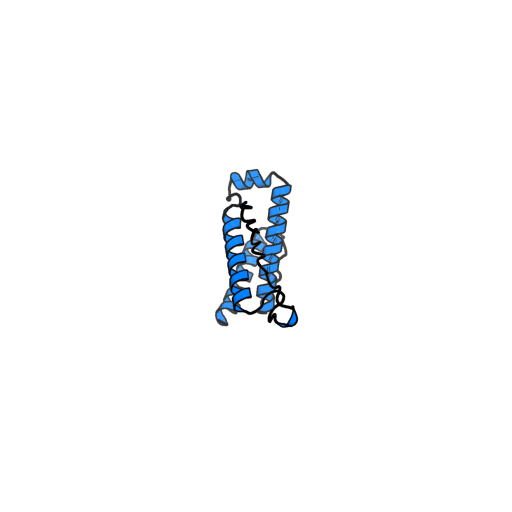 83 ? -0.797 -2.427 -5.527 1.00 90.75 83 CYS A CA 1
ATOM 622 C C . CYS A 1 83 ? 0.302 -3.402 -5.087 1.00 90.75 83 CYS A C 1
ATOM 624 O O . CYS A 1 83 ? 1.043 -3.890 -5.937 1.00 90.75 83 CYS A O 1
ATOM 626 N N . MET A 1 84 ? 0.356 -3.747 -3.797 1.00 89.88 84 MET A N 1
ATOM 627 C CA . MET A 1 84 ? 1.318 -4.720 -3.260 1.00 89.88 84 MET A CA 1
ATOM 628 C C . MET A 1 84 ? 1.177 -6.086 -3.940 1.00 89.88 84 MET A C 1
ATOM 630 O O . MET A 1 84 ? 2.156 -6.626 -4.447 1.00 89.88 84 MET A O 1
ATOM 634 N N . SER A 1 85 ? -0.054 -6.591 -4.067 1.00 89.06 85 SER A N 1
ATOM 635 C CA . SER A 1 85 ? -0.336 -7.866 -4.741 1.00 89.06 85 SER A CA 1
ATOM 636 C C . SER A 1 85 ? 0.195 -7.894 -6.175 1.00 89.06 85 SER A C 1
ATOM 638 O O . SER A 1 85 ? 0.768 -8.891 -6.603 1.00 89.06 85 SER A O 1
ATOM 640 N N . ARG A 1 86 ? 0.036 -6.798 -6.930 1.00 90.88 86 ARG A N 1
ATOM 641 C CA . ARG A 1 86 ? 0.545 -6.701 -8.308 1.00 90.88 86 ARG A CA 1
ATOM 642 C C . ARG A 1 86 ? 2.069 -6.733 -8.365 1.00 90.88 86 ARG A C 1
ATOM 644 O O . ARG A 1 86 ? 2.611 -7.393 -9.245 1.00 90.88 86 ARG A O 1
ATOM 651 N N . VAL A 1 87 ? 2.744 -6.049 -7.440 1.00 90.62 87 VAL A N 1
ATOM 652 C CA . VAL A 1 87 ? 4.213 -6.075 -7.345 1.00 90.62 87 VAL A CA 1
ATOM 653 C C . VAL A 1 87 ? 4.687 -7.492 -7.032 1.00 90.62 87 VAL A C 1
ATOM 655 O O . VAL A 1 87 ? 5.505 -8.043 -7.760 1.00 90.62 87 VAL A O 1
ATOM 658 N N . MET A 1 88 ? 4.104 -8.131 -6.021 1.00 89.62 88 MET A N 1
ATOM 659 C CA . MET A 1 88 ? 4.435 -9.509 -5.653 1.00 89.62 88 MET A CA 1
ATOM 660 C C . MET A 1 88 ? 4.213 -10.480 -6.820 1.00 89.62 88 MET A C 1
ATOM 662 O O . MET A 1 88 ? 5.097 -11.274 -7.137 1.00 89.62 88 MET A O 1
ATOM 666 N N . GLN A 1 89 ? 3.072 -10.374 -7.510 1.00 89.56 89 GLN A N 1
ATOM 667 C CA . GLN A 1 89 ? 2.754 -11.205 -8.673 1.00 89.56 89 GLN A CA 1
ATOM 668 C C . GLN A 1 89 ? 3.761 -11.007 -9.811 1.00 89.56 89 GLN A C 1
ATOM 670 O O . GLN A 1 89 ? 4.183 -11.983 -10.428 1.00 89.56 89 GLN A O 1
ATOM 675 N N . TYR A 1 90 ? 4.166 -9.762 -10.078 1.00 90.94 90 TYR A N 1
ATOM 676 C CA . TYR A 1 90 ? 5.185 -9.451 -11.082 1.00 90.94 90 TYR A CA 1
ATOM 677 C C . TYR A 1 90 ? 6.520 -10.144 -10.774 1.00 90.94 90 TYR A C 1
ATOM 679 O O . TYR A 1 90 ? 7.175 -10.658 -11.676 1.00 90.94 90 TYR A O 1
ATOM 687 N N . HIS A 1 91 ? 6.881 -10.245 -9.494 1.00 89.31 91 HIS A N 1
ATOM 688 C CA . HIS A 1 91 ? 8.077 -10.961 -9.051 1.00 89.31 91 HIS A CA 1
ATOM 689 C C . HIS A 1 91 ? 7.876 -12.481 -8.886 1.00 89.31 91 HIS A C 1
ATOM 691 O O . HIS A 1 91 ? 8.803 -13.176 -8.463 1.00 89.31 91 HIS A O 1
ATOM 697 N N . GLY A 1 92 ? 6.711 -13.023 -9.257 1.00 87.12 92 GLY A N 1
ATOM 698 C CA . GLY A 1 92 ? 6.395 -14.452 -9.166 1.00 87.12 92 GLY A CA 1
ATOM 699 C C . GLY A 1 92 ? 6.096 -14.941 -7.745 1.00 87.12 92 GLY A C 1
ATOM 700 O O . GLY A 1 92 ? 6.087 -16.145 -7.503 1.00 87.12 92 GLY A O 1
ATOM 701 N N . CYS A 1 93 ? 5.861 -14.023 -6.807 1.00 87.38 93 CYS A N 1
ATOM 702 C CA . CYS A 1 93 ? 5.506 -14.336 -5.427 1.00 87.38 93 CYS A CA 1
ATOM 703 C C . CYS A 1 93 ? 4.002 -14.627 -5.305 1.00 87.38 93 CYS A C 1
ATOM 705 O O . CYS A 1 93 ? 3.184 -14.184 -6.119 1.00 87.38 93 CYS A O 1
ATOM 707 N N . ARG A 1 94 ? 3.615 -15.351 -4.250 1.00 78.88 94 ARG A N 1
ATOM 708 C CA . ARG A 1 94 ? 2.204 -15.556 -3.886 1.00 78.88 94 ARG A CA 1
ATOM 709 C C . ARG A 1 94 ? 1.561 -14.193 -3.593 1.00 78.88 94 ARG A C 1
ATOM 711 O O . ARG A 1 94 ? 2.106 -13.424 -2.817 1.00 78.88 94 ARG A O 1
ATOM 718 N N . SER A 1 95 ? 0.419 -13.880 -4.209 1.00 70.25 95 SER A N 1
ATOM 719 C CA . SER A 1 95 ? -0.105 -12.501 -4.263 1.00 70.25 95 SER A CA 1
ATOM 720 C C . SER A 1 95 ? -1.539 -12.317 -3.736 1.00 70.25 95 SER A C 1
ATOM 722 O O . SER A 1 95 ? -2.192 -11.336 -4.087 1.00 70.25 95 SER A O 1
ATOM 724 N N . ASN A 1 96 ? -2.089 -13.243 -2.941 1.00 69.19 96 ASN A N 1
ATOM 725 C CA . ASN A 1 96 ? -3.494 -13.190 -2.498 1.00 69.19 96 ASN A CA 1
ATOM 726 C C . ASN A 1 96 ? -3.721 -12.351 -1.220 1.00 69.19 96 ASN A C 1
ATOM 728 O O . ASN A 1 96 ? -4.474 -12.747 -0.339 1.00 69.19 96 ASN A O 1
ATOM 732 N N . ILE A 1 97 ? -3.139 -11.155 -1.130 1.00 73.69 97 ILE A N 1
ATOM 733 C CA . ILE A 1 97 ? -3.141 -10.357 0.111 1.00 73.69 97 ILE A CA 1
ATOM 734 C C . ILE A 1 97 ? -4.505 -9.715 0.463 1.00 73.69 97 ILE A C 1
ATOM 736 O O . ILE A 1 97 ? -4.652 -9.057 1.492 1.00 73.69 97 ILE A O 1
ATOM 740 N N . LYS A 1 98 ? -5.495 -9.851 -0.428 1.00 64.62 98 LYS A N 1
ATOM 741 C CA . LYS A 1 98 ? -6.753 -9.089 -0.425 1.00 64.62 98 LYS A CA 1
ATOM 742 C C . LYS A 1 98 ? -7.857 -9.690 0.455 1.00 64.62 98 LYS A C 1
ATOM 744 O O . LYS A 1 98 ? -8.842 -8.999 0.703 1.00 64.62 98 LYS A O 1
ATOM 749 N N . ASP A 1 99 ? -7.735 -10.946 0.888 1.00 63.91 99 ASP A N 1
ATOM 750 C CA . ASP A 1 99 ? -8.747 -11.529 1.779 1.00 63.91 99 ASP A CA 1
ATOM 751 C C . ASP A 1 99 ? -8.743 -10.777 3.116 1.00 63.91 99 ASP A C 1
ATOM 753 O O . ASP A 1 99 ? -7.694 -10.289 3.521 1.00 63.91 99 ASP A O 1
ATOM 757 N N . ARG A 1 100 ? -9.904 -10.535 3.728 1.00 56.09 100 ARG A N 1
ATOM 758 C CA . ARG A 1 100 ? -10.075 -9.583 4.854 1.00 56.09 100 ARG A CA 1
ATOM 759 C C . ARG A 1 100 ? -10.588 -10.244 6.139 1.00 56.09 100 ARG A C 1
ATOM 761 O O . ARG A 1 100 ? -11.042 -9.552 7.054 1.00 56.09 100 ARG A O 1
ATOM 768 N N . SER A 1 101 ? -10.571 -11.567 6.229 1.00 46.91 101 SER A N 1
ATOM 769 C CA . SER A 1 101 ? -11.112 -12.296 7.367 1.00 46.91 101 SER A CA 1
ATOM 770 C C . SER A 1 101 ? -10.140 -12.378 8.570 1.00 46.91 101 SER A C 1
ATOM 772 O O . SER A 1 101 ? -9.281 -13.238 8.684 1.00 46.91 101 SER A O 1
ATOM 774 N N . LYS A 1 102 ? -10.393 -11.528 9.577 1.00 50.91 102 LYS A N 1
ATOM 775 C CA . LYS A 1 102 ? -9.905 -11.613 10.980 1.00 50.91 102 LYS A CA 1
ATOM 776 C C . LYS A 1 102 ? -8.418 -11.310 11.244 1.00 50.91 102 LYS A C 1
ATOM 778 O O . LYS A 1 102 ? -7.558 -11.386 10.387 1.00 50.91 102 LYS A O 1
ATOM 783 N N . VAL A 1 103 ? -8.145 -10.955 12.504 1.00 48.88 103 VAL A N 1
ATOM 784 C CA . VAL A 1 103 ? -6.843 -10.543 13.075 1.00 48.88 103 VAL A CA 1
ATOM 785 C C . VAL A 1 103 ? -5.707 -11.536 12.794 1.00 48.88 103 VAL A C 1
ATOM 787 O O . VAL A 1 103 ? -4.578 -11.107 12.593 1.00 48.88 103 VAL A O 1
ATOM 790 N N . THR A 1 104 ? -6.015 -12.831 12.697 1.00 47.94 104 THR A N 1
ATOM 791 C CA . THR A 1 104 ? -5.069 -13.888 12.306 1.00 47.94 104 THR A CA 1
ATOM 792 C C . THR A 1 104 ? -4.517 -13.713 10.886 1.00 47.94 104 THR A C 1
ATOM 794 O O . THR A 1 104 ? -3.384 -14.089 10.640 1.00 47.94 104 THR A O 1
ATOM 797 N N . GLU A 1 105 ? -5.242 -13.058 9.971 1.00 65.31 105 GLU A N 1
ATOM 798 C CA . GLU A 1 105 ? -4.731 -12.776 8.623 1.00 65.31 105 GLU A CA 1
ATOM 799 C C . GLU A 1 105 ? -3.737 -11.609 8.566 1.00 65.31 105 GLU A C 1
ATOM 801 O O . GLU A 1 105 ? -3.068 -11.453 7.548 1.00 65.31 105 GLU A O 1
ATOM 806 N N . LEU A 1 106 ? -3.671 -10.717 9.566 1.00 76.25 106 LEU A N 1
ATOM 807 C CA . LEU A 1 106 ? -2.741 -9.582 9.474 1.00 76.25 106 LEU A CA 1
ATOM 808 C C . LEU A 1 106 ? -1.291 -10.058 9.603 1.00 76.25 106 LEU A C 1
ATOM 810 O O . LEU A 1 106 ? -0.439 -9.598 8.847 1.00 76.25 106 LEU A O 1
ATOM 814 N N . GLU A 1 107 ? -1.049 -10.991 10.524 1.00 80.88 107 GLU A N 1
ATOM 815 C CA . GLU A 1 107 ? 0.243 -11.659 10.688 1.00 80.88 107 GLU A CA 1
ATOM 816 C C . GLU A 1 107 ? 0.572 -12.484 9.437 1.00 80.88 107 GLU A C 1
ATOM 818 O O . GLU A 1 107 ? 1.613 -12.253 8.832 1.00 80.88 107 GLU A O 1
ATOM 823 N N . ASP A 1 108 ? -0.369 -13.293 8.932 1.00 82.12 108 ASP A N 1
ATOM 824 C CA . ASP A 1 108 ? -0.180 -14.063 7.690 1.00 82.12 108 ASP A CA 1
ATOM 825 C C . ASP A 1 108 ? 0.146 -13.174 6.470 1.00 82.12 108 ASP A C 1
ATOM 827 O O . ASP A 1 108 ? 0.954 -13.530 5.610 1.00 82.12 108 ASP A O 1
ATOM 831 N N . LYS A 1 109 ? -0.483 -11.994 6.363 1.00 81.31 109 LYS A N 1
ATOM 832 C CA . LYS A 1 109 ? -0.185 -11.013 5.302 1.00 81.31 109 LYS A CA 1
ATOM 833 C C . LYS A 1 109 ? 1.196 -10.403 5.471 1.00 81.31 109 LYS A C 1
ATOM 835 O O . LYS A 1 109 ? 1.833 -10.089 4.466 1.00 81.31 109 LYS A O 1
ATOM 840 N N . PHE A 1 110 ? 1.629 -10.190 6.710 1.00 86.88 110 PHE A N 1
ATOM 841 C CA . PHE A 1 110 ? 2.959 -9.678 6.995 1.00 86.88 110 PHE A CA 1
ATOM 842 C C . PHE A 1 110 ? 4.021 -10.718 6.635 1.00 86.88 110 PHE A C 1
ATOM 844 O O . PHE A 1 110 ? 4.943 -10.378 5.901 1.00 86.88 110 PHE A O 1
ATOM 851 N N . ASP A 1 111 ? 3.831 -11.979 7.026 1.00 89.19 111 ASP A N 1
ATOM 852 C CA . ASP A 1 111 ? 4.712 -13.092 6.652 1.00 89.19 111 ASP A CA 1
ATOM 853 C C . ASP A 1 111 ? 4.819 -13.223 5.126 1.00 89.19 111 ASP A C 1
ATOM 855 O O . ASP A 1 111 ? 5.914 -13.252 4.569 1.00 89.19 111 ASP A O 1
ATOM 859 N N . LEU A 1 112 ? 3.685 -13.164 4.419 1.00 87.75 112 LEU A N 1
ATOM 860 C CA . LEU A 1 112 ? 3.657 -13.191 2.956 1.00 87.75 112 LEU A CA 1
ATOM 861 C C . LEU A 1 112 ? 4.449 -12.030 2.321 1.00 87.75 112 LEU A C 1
ATOM 863 O O . LEU A 1 112 ? 5.080 -12.205 1.276 1.00 87.75 112 LEU A O 1
ATOM 867 N N . LEU A 1 113 ? 4.387 -10.832 2.913 1.00 89.75 113 LEU A N 1
ATOM 868 C CA . LEU A 1 113 ? 5.147 -9.668 2.448 1.00 89.75 113 LEU A CA 1
ATOM 869 C C . LEU A 1 113 ? 6.637 -9.802 2.740 1.00 89.75 113 LEU A C 1
ATOM 871 O O . LEU A 1 113 ? 7.436 -9.392 1.903 1.00 89.75 113 LEU A O 1
ATOM 875 N N . VAL A 1 114 ? 7.007 -10.345 3.899 1.00 92.50 114 VAL A N 1
ATOM 876 C CA . VAL A 1 114 ? 8.404 -10.611 4.260 1.00 92.50 114 VAL A CA 1
ATOM 877 C C . VAL A 1 114 ? 9.010 -11.601 3.268 1.00 92.50 114 VAL A C 1
ATOM 879 O O . VAL A 1 114 ? 9.992 -11.255 2.617 1.00 92.50 114 VAL A O 1
ATOM 882 N N . ASP A 1 115 ? 8.350 -12.737 3.030 1.00 90.38 115 ASP A N 1
ATOM 883 C CA . ASP A 1 115 ? 8.783 -13.736 2.044 1.00 90.38 115 ASP A CA 1
ATOM 884 C C . ASP A 1 115 ? 8.944 -13.127 0.641 1.00 90.38 115 ASP A C 1
ATOM 886 O O . ASP A 1 115 ? 9.915 -13.384 -0.074 1.00 90.38 115 ASP A O 1
ATOM 890 N N . ALA A 1 116 ? 7.979 -12.303 0.215 1.00 90.56 116 ALA A N 1
ATOM 891 C CA . ALA A 1 116 ? 8.042 -11.654 -1.089 1.00 90.56 116 ALA A CA 1
ATOM 892 C C . ALA A 1 116 ? 9.181 -10.630 -1.173 1.00 90.56 116 ALA A C 1
ATOM 894 O O . ALA A 1 116 ? 9.838 -10.535 -2.210 1.00 90.56 116 ALA A O 1
ATOM 895 N N . ASN A 1 117 ? 9.422 -9.870 -0.105 1.00 92.50 117 ASN A N 1
ATOM 896 C CA . ASN A 1 117 ? 10.530 -8.925 -0.044 1.00 92.50 117 ASN A CA 1
ATOM 897 C C . ASN A 1 117 ? 11.876 -9.645 -0.119 1.00 92.50 117 ASN A C 1
ATOM 899 O O . ASN A 1 117 ? 12.740 -9.169 -0.850 1.00 92.50 117 ASN A O 1
ATOM 903 N N . ASP A 1 118 ? 12.038 -10.791 0.546 1.00 93.44 118 ASP A N 1
ATOM 904 C CA . ASP A 1 118 ? 13.265 -11.589 0.471 1.00 93.44 118 ASP A CA 1
ATOM 905 C C . ASP A 1 118 ? 13.538 -12.034 -0.973 1.00 93.44 118 ASP A C 1
ATOM 907 O O . ASP A 1 118 ? 14.596 -11.734 -1.527 1.00 93.44 118 ASP A O 1
ATOM 911 N N . VAL A 1 119 ? 12.540 -12.616 -1.650 1.00 91.56 119 VAL A N 1
ATOM 912 C CA . VAL A 1 119 ? 12.653 -13.025 -3.067 1.00 91.56 119 VAL A CA 1
ATOM 913 C C . VAL A 1 119 ? 12.985 -11.848 -3.991 1.00 91.56 119 VAL A C 1
ATOM 915 O O . VAL A 1 119 ? 13.688 -12.014 -4.992 1.00 91.56 119 VAL A O 1
ATOM 918 N N . ILE A 1 120 ? 12.440 -10.662 -3.712 1.00 91.06 120 ILE A N 1
ATOM 919 C CA . ILE A 1 120 ? 12.722 -9.456 -4.496 1.00 91.06 120 ILE A CA 1
ATOM 920 C C . ILE A 1 120 ? 14.158 -8.998 -4.252 1.00 91.06 120 ILE A C 1
ATOM 922 O O . ILE A 1 120 ? 14.876 -8.770 -5.223 1.00 91.06 120 ILE A O 1
ATOM 926 N N . LEU A 1 121 ? 14.567 -8.879 -2.987 1.00 93.25 121 LEU A N 1
ATOM 927 C CA . LEU A 1 121 ? 15.879 -8.380 -2.576 1.00 93.25 121 LEU A CA 1
ATOM 928 C C . LEU A 1 121 ? 17.020 -9.315 -2.988 1.00 93.25 121 LEU A C 1
ATOM 930 O O . LEU A 1 121 ? 18.099 -8.830 -3.304 1.00 93.25 121 LEU A O 1
ATOM 934 N N . GLU A 1 122 ? 16.778 -10.622 -3.083 1.00 92.56 122 GLU A N 1
ATOM 935 C CA . GLU A 1 122 ? 17.740 -11.590 -3.629 1.00 92.56 122 GLU A CA 1
ATOM 936 C C . GLU A 1 122 ? 18.081 -11.360 -5.115 1.00 92.56 122 GLU A C 1
ATOM 938 O O . GLU A 1 122 ? 19.079 -11.888 -5.608 1.00 92.56 122 GLU A O 1
ATOM 943 N N . ARG A 1 123 ? 17.257 -10.606 -5.855 1.00 85.31 123 ARG A N 1
ATOM 944 C CA . ARG A 1 123 ? 17.430 -10.362 -7.299 1.00 85.31 123 ARG A CA 1
ATOM 945 C C . ARG A 1 123 ? 18.026 -8.992 -7.639 1.00 85.31 123 ARG A C 1
ATOM 947 O O . ARG A 1 123 ? 18.191 -8.720 -8.831 1.00 85.31 123 ARG A O 1
ATOM 954 N N . VAL A 1 124 ? 18.282 -8.137 -6.645 1.00 79.31 124 VAL A N 1
ATOM 955 C CA . VAL A 1 124 ? 18.771 -6.752 -6.826 1.00 79.31 124 VAL A CA 1
ATOM 956 C C . VAL A 1 124 ? 20.275 -6.656 -6.609 1.00 79.31 124 VAL A C 1
ATOM 958 O O . VAL A 1 124 ? 20.799 -7.378 -5.735 1.00 79.31 124 VAL A O 1
#

Organism: Homo sapiens (NCBI:txid9606)

Sequence (124 aa):
MAPPSTREPRVLSATSATKSDGEMVLPGFPDADSFVKFALGSVVAVTKASGGLPQFGDEYDFYRSFPGFQAFCETQGDRLLQCMSRVMQYHGCRSNIKDRSKVTELEDKFDLLVDANDVILERV

pLDDT: mean 80.07, std 19.02, range [38.06, 97.44]

Radius of gyration: 24.52 Å; chains: 1; bounding box: 38×83×55 Å

Secondary structure (DSSP, 8-state):
--PP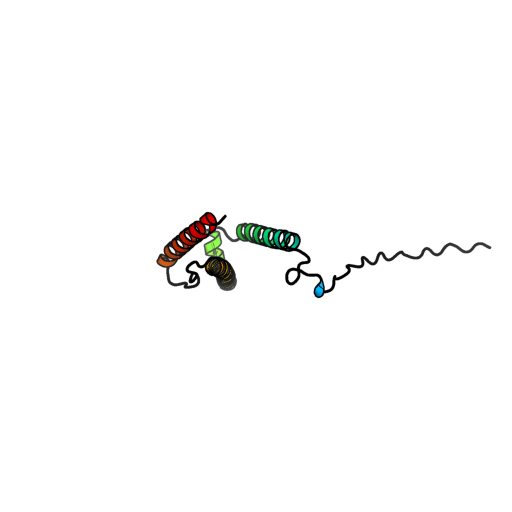P---------------GGG-SBTTBSSHHHHHHHHHHHHHHHHHHHTTSPPTTHHHHHHTTSHHHHHHHHHHHHHHHHHHHHHHHHTT----TT----THHHHHHHHHHHHHHHHHHTT-

Foldseek 3Di:
DDDDDDDDDPPPPPPPPPDDCVCCPDGVHNDPVRVVVVVVVVVVVVVVVVVVDQDPDPRVVVQVVDVVSVVVCVVVVQVVLVVLLVVLVVLVAHRPLRDDPDPVSVVVSVVSSVVSVVSVVVVD